Protein AF-A0ABD0R7Y8-F1 (afdb_monomer_lite)

Radius of gyration: 15.25 Å; chains: 1; bounding box: 31×23×39 Å

pLDDT: mean 92.14, std 7.52, range [54.91, 98.12]

Structure (mmCIF, N/CA/C/O backbone):
data_AF-A0ABD0R7Y8-F1
#
_entry.id   AF-A0ABD0R7Y8-F1
#
loop_
_atom_site.group_PDB
_atom_site.id
_atom_site.type_symbol
_atom_site.label_atom_id
_atom_site.label_alt_id
_atom_site.label_comp_id
_atom_site.label_asym_id
_atom_site.label_entity_id
_atom_site.label_seq_id
_atom_site.pdbx_PDB_ins_code
_atom_site.Cartn_x
_atom_site.Cartn_y
_atom_site.Cartn_z
_atom_site.occupancy
_atom_site.B_iso_or_equiv
_atom_site.auth_seq_id
_atom_site.auth_comp_id
_atom_site.auth_asym_id
_atom_site.auth_atom_id
_atom_site.pdbx_PDB_model_num
ATOM 1 N N . GLU A 1 1 ? -3.010 4.800 -9.237 1.00 89.88 1 GLU A N 1
ATOM 2 C CA . GLU A 1 1 ? -1.822 4.344 -9.992 1.00 89.88 1 GLU A CA 1
ATOM 3 C C . GLU A 1 1 ? -0.831 5.495 -10.091 1.00 89.88 1 GLU A C 1
ATOM 5 O O . GLU A 1 1 ? -1.256 6.641 -9.981 1.00 89.88 1 GLU A O 1
ATOM 10 N N . LEU A 1 2 ? 0.462 5.207 -10.241 1.00 91.31 2 LEU A N 1
ATOM 11 C CA . LEU A 1 2 ? 1.502 6.218 -10.463 1.00 91.31 2 LEU A CA 1
ATOM 12 C C . LEU A 1 2 ? 1.931 6.167 -11.928 1.00 91.31 2 LEU A C 1
ATOM 14 O O . LEU A 1 2 ? 2.007 5.076 -12.496 1.00 91.31 2 LEU A O 1
ATOM 18 N N . SER A 1 3 ? 2.211 7.316 -12.548 1.00 91.69 3 SER A N 1
ATOM 19 C CA . SER A 1 3 ? 2.630 7.313 -13.950 1.00 91.69 3 SER A CA 1
ATOM 20 C C . SER A 1 3 ? 4.051 6.766 -14.095 1.00 91.69 3 SER A C 1
ATOM 22 O O . SER A 1 3 ? 4.917 7.004 -13.249 1.00 91.69 3 SER A O 1
ATOM 24 N N . PHE A 1 4 ? 4.324 6.088 -15.215 1.00 90.69 4 PHE A N 1
ATOM 25 C CA . PHE A 1 4 ? 5.679 5.628 -15.536 1.00 90.69 4 PHE A CA 1
ATOM 26 C C . PHE A 1 4 ? 6.684 6.786 -15.525 1.00 90.69 4 PHE A C 1
ATOM 28 O O . PHE A 1 4 ? 7.766 6.655 -14.966 1.00 90.69 4 PHE A O 1
ATOM 35 N N . SER A 1 5 ? 6.307 7.945 -16.077 1.00 90.12 5 SER A N 1
ATOM 36 C CA . SER A 1 5 ? 7.179 9.120 -16.118 1.00 90.12 5 SER A CA 1
ATOM 37 C C . SER A 1 5 ? 7.584 9.606 -14.729 1.00 90.12 5 SER A C 1
ATOM 39 O O . SER A 1 5 ? 8.746 9.946 -14.545 1.00 90.12 5 SER A O 1
ATOM 41 N N . GLN A 1 6 ? 6.672 9.592 -13.751 1.00 89.62 6 GLN A N 1
ATOM 42 C CA . GLN A 1 6 ? 6.968 9.975 -12.370 1.00 89.62 6 GLN A CA 1
ATOM 43 C C . GLN A 1 6 ? 7.965 9.010 -11.722 1.00 89.62 6 GLN A C 1
ATOM 45 O O . GLN A 1 6 ? 8.900 9.454 -11.060 1.00 89.62 6 GLN A O 1
ATOM 50 N N . VAL A 1 7 ? 7.776 7.703 -11.923 1.00 90.44 7 VAL A N 1
ATOM 51 C CA . VAL A 1 7 ? 8.653 6.664 -11.362 1.00 90.44 7 VAL A CA 1
ATOM 52 C C . VAL A 1 7 ? 10.031 6.680 -12.034 1.00 90.44 7 VAL A C 1
ATOM 54 O O . VAL A 1 7 ? 11.045 6.566 -11.353 1.00 90.44 7 VAL A O 1
ATOM 57 N N . TRP A 1 8 ? 10.075 6.858 -13.356 1.00 89.50 8 TRP A N 1
ATOM 58 C CA . TRP A 1 8 ? 11.296 6.777 -14.157 1.00 89.50 8 TRP A CA 1
ATOM 59 C C . TRP A 1 8 ? 12.165 8.036 -14.089 1.00 89.50 8 TRP A C 1
ATOM 61 O O . TRP A 1 8 ? 13.388 7.935 -14.070 1.00 89.50 8 TRP A O 1
ATOM 71 N N . SER A 1 9 ? 11.566 9.234 -14.048 1.00 86.81 9 SER A N 1
ATOM 72 C CA . SER A 1 9 ? 12.323 10.493 -14.120 1.00 86.81 9 SER A CA 1
ATOM 73 C C . SER A 1 9 ? 13.162 10.785 -12.875 1.00 86.81 9 SER A C 1
ATOM 75 O O . SER A 1 9 ? 14.035 11.649 -12.929 1.00 86.81 9 SER A O 1
ATOM 77 N N . GLY A 1 10 ? 12.870 10.145 -11.736 1.00 77.94 10 GLY A N 1
ATOM 78 C CA . GLY A 1 10 ? 13.562 10.367 -10.459 1.00 77.94 10 GLY A CA 1
ATOM 79 C C . GLY A 1 10 ? 13.417 11.784 -9.881 1.00 77.94 10 GLY A C 1
ATOM 80 O O . GLY A 1 10 ? 14.001 12.092 -8.844 1.00 77.94 10 GLY A O 1
ATOM 81 N N . SER A 1 11 ? 12.633 12.658 -10.519 1.00 79.44 11 SER A N 1
ATOM 82 C CA . SER A 1 11 ? 12.473 14.062 -10.123 1.00 79.44 11 SER A CA 1
ATOM 83 C C . SER A 1 11 ? 11.605 14.240 -8.874 1.00 79.44 11 SER A C 1
ATOM 85 O O . SER A 1 11 ? 11.670 15.279 -8.216 1.00 79.44 11 SER A O 1
ATOM 87 N N . VAL A 1 12 ? 10.814 13.226 -8.508 1.00 79.25 12 VAL A N 1
ATOM 88 C CA . VAL A 1 12 ? 9.967 13.240 -7.313 1.00 79.25 12 VAL A CA 1
ATOM 89 C C . VAL A 1 12 ? 10.631 12.440 -6.199 1.00 79.25 12 VAL A C 1
ATOM 91 O O . VAL A 1 12 ? 10.640 11.214 -6.194 1.00 79.25 12 VAL A O 1
ATOM 94 N N . ARG A 1 13 ? 11.155 13.159 -5.204 1.00 77.62 13 ARG A N 1
ATOM 95 C CA . ARG A 1 13 ? 11.978 12.595 -4.121 1.00 77.62 13 ARG A CA 1
ATOM 96 C C . ARG A 1 13 ? 11.245 11.589 -3.217 1.00 77.62 13 ARG A C 1
ATOM 98 O O . ARG A 1 13 ? 11.901 10.792 -2.558 1.00 77.62 13 ARG A O 1
ATOM 105 N N . ARG A 1 14 ? 9.909 11.655 -3.136 1.00 84.81 14 ARG A N 1
ATOM 106 C CA . ARG A 1 14 ? 9.052 10.766 -2.323 1.00 84.81 14 ARG A CA 1
ATOM 107 C C . ARG A 1 14 ? 7.695 10.533 -2.991 1.00 84.81 14 ARG A C 1
ATOM 109 O O . ARG A 1 14 ? 6.709 11.193 -2.660 1.00 84.81 14 ARG A O 1
ATOM 116 N N . LEU A 1 15 ? 7.646 9.590 -3.926 1.00 91.00 15 LEU A N 1
ATOM 117 C CA . LEU A 1 15 ? 6.385 9.099 -4.481 1.00 91.00 15 LEU A CA 1
ATOM 118 C C . LEU A 1 15 ? 5.711 8.156 -3.488 1.00 91.00 15 LEU A C 1
ATOM 120 O O . LEU A 1 15 ? 6.328 7.208 -3.010 1.00 91.00 15 LEU A O 1
ATOM 124 N N . HIS A 1 16 ? 4.446 8.424 -3.180 1.00 92.31 16 HIS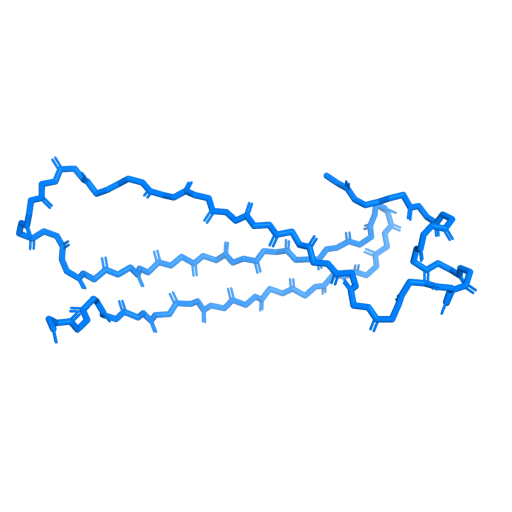 A N 1
ATOM 125 C CA . HIS A 1 16 ? 3.629 7.575 -2.323 1.00 92.31 16 HIS A CA 1
ATOM 126 C C . HIS A 1 16 ? 2.181 7.575 -2.812 1.00 92.31 16 HIS A C 1
ATOM 128 O O . HIS A 1 16 ? 1.740 8.492 -3.502 1.00 92.31 16 HIS A O 1
ATOM 134 N N . CYS A 1 17 ? 1.454 6.526 -2.445 1.00 92.56 17 CYS A N 1
ATOM 135 C CA . CYS A 1 17 ? 0.002 6.467 -2.525 1.00 92.56 17 CYS A CA 1
ATOM 136 C C . CYS A 1 17 ? -0.530 6.290 -1.105 1.00 92.56 17 CYS A C 1
ATOM 138 O O . CYS A 1 17 ? 0.078 5.573 -0.308 1.00 92.56 17 CYS A O 1
ATOM 140 N N . SER A 1 18 ? -1.663 6.917 -0.810 1.00 95.12 18 SER A N 1
ATOM 141 C CA . SER A 1 18 ? -2.334 6.784 0.481 1.00 95.12 18 SER A CA 1
ATOM 142 C C . SER A 1 18 ? -3.604 5.967 0.314 1.00 95.12 18 SER A C 1
ATOM 144 O O . SER A 1 18 ? -4.392 6.219 -0.597 1.00 95.12 18 SER A O 1
ATOM 146 N N . PHE A 1 19 ? -3.801 5.003 1.208 1.00 95.25 19 PHE A N 1
ATOM 147 C CA . PHE A 1 19 ? -5.031 4.227 1.306 1.00 95.25 19 PHE A CA 1
ATOM 148 C C . PHE A 1 19 ? -5.774 4.677 2.557 1.00 95.25 19 PHE A C 1
ATOM 150 O O . PHE A 1 19 ? -5.248 4.569 3.663 1.00 95.25 19 PHE A O 1
ATOM 157 N N . ALA A 1 20 ? -6.981 5.205 2.372 1.00 95.88 20 ALA A N 1
ATOM 158 C CA . ALA A 1 20 ? -7.895 5.485 3.467 1.00 95.88 20 ALA A CA 1
ATOM 159 C C . ALA A 1 20 ? -8.806 4.271 3.656 1.00 95.88 20 ALA A C 1
ATOM 161 O O . ALA A 1 20 ? -9.368 3.753 2.691 1.00 95.88 20 ALA A O 1
ATOM 162 N N . LEU A 1 21 ? -8.912 3.809 4.895 1.00 95.69 21 LEU A N 1
ATOM 163 C CA . LEU A 1 21 ? -9.708 2.654 5.289 1.00 95.69 21 LEU A CA 1
ATOM 164 C C . LEU A 1 21 ? -10.675 3.101 6.379 1.00 95.69 21 LEU A C 1
ATOM 166 O O . LEU A 1 21 ? -10.335 3.948 7.205 1.00 95.69 21 LEU A O 1
ATOM 170 N N . GLU A 1 22 ? -11.855 2.499 6.398 1.00 95.50 22 GLU A N 1
ATOM 171 C CA . GLU A 1 22 ? -12.838 2.700 7.452 1.00 95.50 22 GLU A CA 1
ATOM 172 C C . GLU A 1 22 ? -13.053 1.383 8.191 1.00 95.50 22 GLU A C 1
ATOM 174 O O . GLU A 1 22 ? -13.155 0.315 7.581 1.00 95.50 22 GLU A O 1
ATOM 179 N N . ARG A 1 23 ? -13.099 1.457 9.521 1.00 95.12 23 ARG A N 1
ATOM 180 C CA . ARG A 1 23 ? -13.454 0.311 10.355 1.00 95.12 23 ARG A CA 1
ATOM 181 C C . ARG A 1 23 ? -14.969 0.214 10.465 1.00 95.12 23 ARG A C 1
ATOM 183 O O . ARG A 1 23 ? -15.638 1.219 10.668 1.00 95.12 23 ARG A O 1
ATOM 190 N N . GLN A 1 24 ? -15.494 -1.007 10.403 1.00 95.44 24 GLN A N 1
ATOM 191 C CA . GLN A 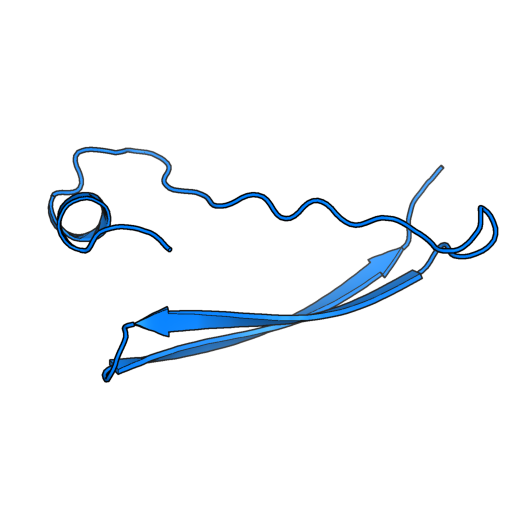1 24 ? -16.933 -1.258 10.524 1.00 95.44 24 GLN A CA 1
ATOM 192 C C . GLN A 1 24 ? -17.502 -0.802 11.881 1.00 95.44 24 GLN A C 1
ATOM 194 O O . GLN A 1 24 ? -18.654 -0.384 11.968 1.00 95.44 24 GLN A O 1
ATOM 199 N N . SER A 1 25 ? -16.706 -0.899 12.947 1.00 95.94 25 SER A N 1
ATOM 200 C CA . SER A 1 25 ? -17.070 -0.477 14.300 1.00 95.94 25 SER A CA 1
ATOM 201 C C . SER A 1 25 ? -15.826 -0.107 15.106 1.00 95.94 25 SER A C 1
ATOM 203 O O . SER A 1 25 ? -14.703 -0.449 14.738 1.00 95.94 25 SER A O 1
ATOM 205 N N . VAL A 1 26 ? -16.024 0.558 16.249 1.00 94.12 26 VAL A N 1
ATOM 206 C CA . VAL A 1 26 ? -14.933 0.960 17.156 1.00 94.12 26 VAL A CA 1
ATOM 207 C C . VAL A 1 26 ? -14.202 -0.241 17.767 1.00 94.12 26 VAL A C 1
ATOM 209 O O . VAL A 1 26 ? -13.024 -0.131 18.080 1.00 94.12 26 VAL A O 1
ATOM 212 N N . SER A 1 27 ? -14.871 -1.392 17.877 1.00 95.12 27 SER A N 1
ATOM 213 C CA . SER A 1 27 ? -14.283 -2.632 18.394 1.00 95.12 27 SER A CA 1
ATOM 2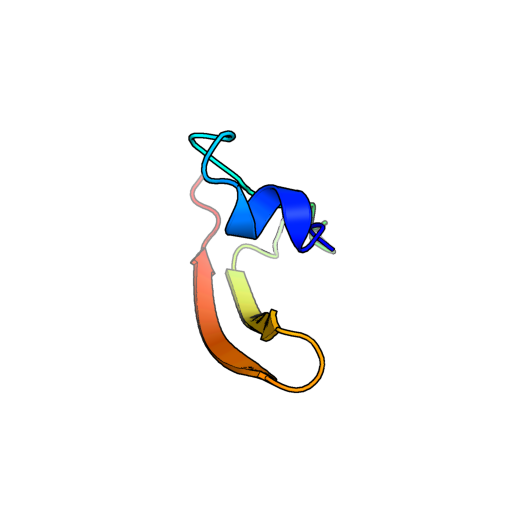14 C C . SER A 1 27 ? -13.293 -3.302 17.438 1.00 95.12 27 SER A C 1
ATOM 216 O O . SER A 1 27 ? -12.543 -4.177 17.862 1.00 95.12 27 SER A O 1
ATOM 218 N N . VAL A 1 28 ? -13.287 -2.932 16.153 1.00 96.00 28 VAL A N 1
ATOM 219 C CA . VAL A 1 28 ? -12.304 -3.446 15.195 1.00 96.00 28 VAL A CA 1
ATOM 220 C C . VAL A 1 28 ? -10.996 -2.681 15.389 1.00 96.00 28 VAL A C 1
ATOM 222 O O . VAL A 1 28 ? -10.871 -1.529 14.965 1.00 96.00 28 VAL A O 1
ATOM 225 N N . CYS A 1 29 ? -10.034 -3.342 16.033 1.00 96.06 29 CYS A N 1
ATOM 226 C CA . CYS A 1 29 ? -8.710 -2.791 16.333 1.00 96.06 29 CYS A CA 1
ATOM 227 C C . CYS A 1 29 ? -7.575 -3.475 15.562 1.00 96.06 29 CYS A C 1
ATOM 229 O O . CYS A 1 29 ? -6.429 -3.072 15.704 1.00 96.06 29 CYS A O 1
ATOM 231 N N . GLU A 1 30 ? -7.863 -4.481 14.740 1.00 96.44 30 GLU A N 1
ATOM 232 C CA . GLU A 1 30 ? -6.855 -5.219 13.977 1.00 96.44 30 GLU A CA 1
ATOM 233 C C . GLU A 1 30 ? -7.092 -5.052 12.474 1.00 96.44 30 GLU A C 1
ATOM 235 O O . GLU A 1 30 ? -8.223 -5.138 11.992 1.00 96.44 30 GLU A O 1
ATOM 240 N N . LEU A 1 31 ? -6.014 -4.835 11.723 1.00 95.88 31 LEU A N 1
ATOM 241 C CA . LEU A 1 31 ? -6.003 -4.821 10.267 1.00 95.88 31 LEU A CA 1
ATOM 242 C C . LEU A 1 31 ? -5.045 -5.903 9.769 1.00 95.88 31 LEU A C 1
ATOM 244 O O . LEU A 1 31 ? -3.834 -5.828 9.979 1.00 95.88 31 LEU A O 1
ATOM 248 N N . CYS A 1 32 ? -5.606 -6.874 9.052 1.00 97.06 32 CYS A N 1
ATOM 249 C CA . CYS A 1 32 ? -4.867 -7.859 8.276 1.00 97.06 32 CYS A CA 1
ATOM 250 C C . CYS A 1 32 ? -5.209 -7.684 6.794 1.00 97.06 32 CYS A C 1
ATOM 252 O O . CYS A 1 32 ? -6.363 -7.858 6.397 1.00 97.06 32 CYS A O 1
ATOM 254 N N . CYS A 1 33 ? -4.227 -7.364 5.954 1.00 96.75 33 CYS A N 1
ATOM 255 C CA . CYS A 1 33 ? -4.445 -7.255 4.514 1.00 96.75 33 CYS A CA 1
ATOM 256 C C . CYS A 1 33 ? -3.205 -7.621 3.691 1.00 96.75 33 CYS A C 1
ATOM 258 O O . CYS A 1 33 ? -2.102 -7.807 4.206 1.00 96.75 33 CYS A O 1
ATOM 260 N N . LYS A 1 34 ? -3.399 -7.746 2.375 1.00 97.94 34 LYS A N 1
ATOM 261 C CA . LYS A 1 34 ? -2.313 -7.899 1.404 1.00 97.94 34 LYS A CA 1
ATOM 262 C C . LYS A 1 34 ? -2.237 -6.644 0.549 1.00 97.94 34 LYS A C 1
ATOM 264 O O . LYS A 1 34 ? -3.205 -6.315 -0.134 1.00 97.94 34 LYS A O 1
ATOM 269 N N . LEU A 1 35 ? -1.087 -5.980 0.552 1.00 97.62 35 LEU A N 1
ATOM 270 C CA . LEU A 1 35 ? -0.797 -4.869 -0.348 1.00 97.62 35 LEU A CA 1
ATOM 271 C C . LEU A 1 35 ? 0.070 -5.376 -1.498 1.00 97.62 35 LEU A C 1
ATOM 273 O O . LEU A 1 35 ? 1.165 -5.884 -1.270 1.00 97.62 35 LEU A O 1
ATOM 277 N N . CYS A 1 36 ? -0.409 -5.235 -2.732 1.00 96.81 36 CYS A 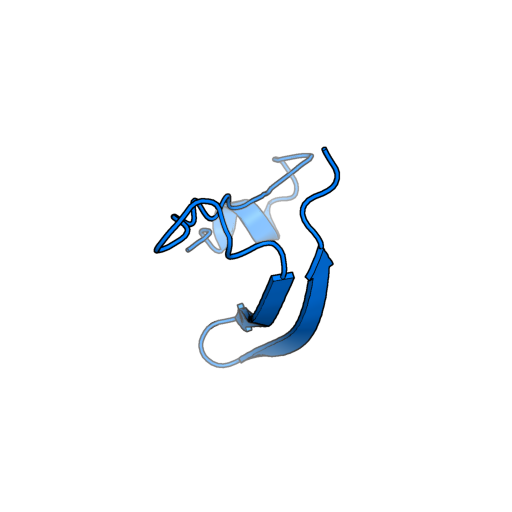N 1
ATOM 278 C CA . CYS A 1 36 ? 0.364 -5.565 -3.925 1.00 96.81 36 CYS A CA 1
ATOM 279 C C . CYS A 1 36 ? 0.852 -4.282 -4.600 1.00 96.81 36 CYS A C 1
ATOM 281 O O . CYS A 1 36 ? 0.052 -3.404 -4.923 1.00 96.81 36 CYS A O 1
ATOM 283 N N . VAL A 1 37 ? 2.160 -4.195 -4.828 1.00 96.69 37 VAL A N 1
ATOM 284 C CA . VAL A 1 37 ? 2.792 -3.132 -5.611 1.00 96.69 37 VAL A CA 1
ATOM 285 C C . VAL A 1 37 ? 3.388 -3.788 -6.842 1.00 96.69 37 VAL A C 1
ATOM 287 O O . VAL A 1 37 ? 4.240 -4.662 -6.716 1.00 96.69 37 VAL A O 1
ATOM 290 N N . ARG A 1 38 ? 2.915 -3.410 -8.029 1.00 95.94 38 ARG A N 1
ATOM 291 C CA . ARG A 1 38 ? 3.333 -4.038 -9.284 1.00 95.94 38 ARG A CA 1
ATOM 292 C C . ARG A 1 38 ? 3.434 -3.035 -10.416 1.00 95.94 38 ARG A C 1
ATOM 294 O O . ARG A 1 38 ? 2.661 -2.077 -10.471 1.00 95.94 38 ARG A O 1
ATOM 301 N N . GLN A 1 39 ? 4.332 -3.320 -11.347 1.00 95.06 39 GLN A N 1
ATOM 302 C CA . GLN A 1 39 ? 4.291 -2.739 -12.678 1.00 95.06 39 GLN A CA 1
ATOM 303 C C . GLN A 1 39 ? 3.233 -3.479 -13.512 1.00 95.06 39 GLN A C 1
ATOM 305 O O . GLN A 1 39 ? 3.038 -4.688 -13.374 1.00 95.06 39 GLN A O 1
ATOM 310 N N . VAL A 1 40 ? 2.499 -2.755 -14.358 1.00 93.44 40 VAL A N 1
ATOM 311 C CA . VAL A 1 40 ? 1.600 -3.391 -15.334 1.00 93.44 40 VAL A CA 1
ATOM 312 C C . VAL A 1 40 ? 2.453 -4.229 -16.289 1.00 93.44 40 VAL A C 1
ATOM 314 O O . VAL A 1 40 ? 3.440 -3.719 -16.807 1.00 93.44 40 VAL A O 1
ATOM 317 N N . GLU A 1 41 ? 2.095 -5.507 -16.457 1.00 92.88 41 GLU A N 1
ATOM 318 C CA . GLU A 1 41 ? 2.841 -6.488 -17.273 1.00 92.88 41 GLU A CA 1
ATOM 319 C C . GLU A 1 41 ? 4.311 -6.697 -16.856 1.00 92.88 41 GLU A C 1
ATOM 321 O O . GLU A 1 41 ? 5.133 -7.141 -17.652 1.00 92.88 41 GLU A O 1
ATOM 326 N N . GLY A 1 42 ? 4.653 -6.399 -15.601 1.00 93.38 42 GLY A N 1
ATOM 327 C CA . GLY A 1 42 ? 6.008 -6.559 -15.083 1.00 93.38 42 GLY A CA 1
ATOM 328 C C . GLY A 1 42 ? 6.046 -7.168 -13.689 1.00 93.38 42 GLY A C 1
ATOM 329 O O . GLY A 1 42 ? 5.101 -7.814 -13.231 1.00 93.38 42 GLY A O 1
ATOM 330 N N . GLU A 1 43 ? 7.164 -6.931 -13.013 1.00 96.12 43 GLU A N 1
ATOM 331 C CA . GLU A 1 43 ? 7.419 -7.443 -11.673 1.00 96.12 43 GLU A CA 1
ATOM 332 C C . GLU A 1 43 ? 6.493 -6.820 -10.622 1.00 96.12 43 GLU A C 1
ATOM 334 O O . GLU A 1 43 ? 5.986 -5.696 -10.753 1.00 96.12 43 GLU A O 1
ATOM 339 N N . GLY A 1 44 ? 6.299 -7.560 -9.534 1.00 96.25 44 GLY A N 1
ATOM 340 C CA . GLY A 1 44 ? 5.500 -7.112 -8.411 1.00 96.25 44 GLY A CA 1
ATOM 341 C C . GLY A 1 44 ? 5.945 -7.718 -7.093 1.00 96.25 44 GLY A C 1
ATOM 342 O O . GLY A 1 44 ? 6.592 -8.759 -7.030 1.00 96.25 44 GLY A O 1
ATOM 343 N N . GLN A 1 45 ? 5.551 -7.050 -6.020 1.00 97.69 45 GLN A N 1
ATOM 344 C CA . GLN A 1 45 ? 5.778 -7.484 -4.657 1.00 97.69 45 GLN A CA 1
ATOM 345 C C . GLN A 1 45 ? 4.456 -7.493 -3.899 1.00 97.69 45 GLN A C 1
ATOM 347 O O . GLN A 1 45 ? 3.584 -6.643 -4.105 1.00 97.69 45 GLN A O 1
ATOM 352 N N . ILE A 1 46 ? 4.309 -8.473 -3.011 1.00 97.94 46 ILE A N 1
ATOM 353 C CA . ILE A 1 46 ? 3.172 -8.576 -2.102 1.00 97.94 46 ILE A CA 1
ATOM 354 C C . ILE A 1 46 ? 3.690 -8.400 -0.681 1.00 97.94 46 ILE A C 1
ATOM 356 O O . ILE A 1 46 ? 4.574 -9.128 -0.233 1.00 97.94 46 ILE A O 1
ATOM 360 N N . PHE A 1 47 ? 3.095 -7.456 0.033 1.00 97.81 47 PHE A N 1
ATOM 361 C CA . PHE A 1 47 ? 3.319 -7.217 1.447 1.00 97.81 47 PHE A CA 1
ATOM 362 C C . PHE A 1 47 ? 2.131 -7.777 2.220 1.00 97.81 47 PHE A C 1
ATOM 364 O O . PHE A 1 47 ? 0.980 -7.462 1.914 1.00 97.81 47 PHE A O 1
ATOM 371 N N . GLN A 1 48 ? 2.405 -8.618 3.213 1.00 98.12 48 GLN A N 1
ATOM 372 C CA . GLN A 1 48 ? 1.398 -9.033 4.184 1.00 98.12 48 GLN A CA 1
ATOM 373 C C . GLN A 1 48 ? 1.454 -8.057 5.354 1.00 98.12 48 GLN A C 1
ATOM 375 O O . GLN A 1 48 ? 2.489 -7.932 6.004 1.00 98.12 48 GLN A O 1
ATOM 380 N N . ILE A 1 49 ? 0.365 -7.331 5.574 1.00 97.00 49 ILE A N 1
ATOM 381 C CA . ILE A 1 49 ? 0.274 -6.291 6.592 1.00 97.00 49 ILE A CA 1
ATOM 382 C C . ILE A 1 49 ? -0.583 -6.832 7.726 1.00 97.00 49 ILE A C 1
ATOM 384 O O . ILE A 1 49 ? -1.741 -7.178 7.507 1.00 97.00 49 ILE A O 1
ATOM 388 N N . TYR A 1 50 ? -0.001 -6.866 8.920 1.00 97.31 50 TYR A N 1
ATOM 389 C CA . TYR A 1 50 ? -0.686 -7.134 10.177 1.00 97.31 50 TYR A CA 1
ATOM 390 C C . TYR A 1 50 ? -0.369 -5.977 11.114 1.00 97.31 50 TYR A C 1
ATOM 392 O O . TYR A 1 50 ? 0.798 -5.706 11.399 1.00 97.31 50 TYR A O 1
ATOM 400 N N . THR A 1 51 ? -1.391 -5.253 11.546 1.00 95.88 51 THR A N 1
ATOM 401 C CA . THR A 1 51 ? -1.222 -4.121 12.451 1.00 95.88 51 THR A CA 1
ATOM 402 C C . THR A 1 51 ? -2.424 -3.995 13.370 1.00 95.88 51 THR A C 1
ATOM 404 O O . THR A 1 51 ? -3.538 -4.376 13.012 1.00 95.88 51 THR A O 1
ATOM 407 N N . THR A 1 52 ? -2.184 -3.463 14.559 1.00 95.69 52 THR A N 1
ATOM 408 C CA . THR A 1 52 ? -3.219 -3.123 15.527 1.00 95.69 52 THR A CA 1
ATOM 409 C C . THR A 1 52 ? -3.305 -1.608 15.643 1.00 95.69 52 THR A C 1
ATOM 411 O O . THR A 1 52 ? -2.278 -0.930 15.688 1.00 95.69 52 THR A O 1
ATOM 414 N N . LEU A 1 53 ? -4.514 -1.069 15.723 1.00 91.56 53 LEU A N 1
ATOM 415 C CA . LEU A 1 53 ? -4.747 0.314 16.115 1.00 91.56 53 LEU A CA 1
ATOM 416 C C . LEU A 1 53 ? -4.347 0.446 17.590 1.00 91.56 53 LEU A C 1
ATOM 418 O O . LEU A 1 53 ? -5.009 -0.116 18.459 1.00 91.56 53 LEU A O 1
ATOM 422 N N . SER A 1 54 ? -3.238 1.133 17.861 1.00 75.31 54 SER A N 1
ATOM 423 C CA . SER A 1 54 ? -2.920 1.594 19.212 1.00 75.31 54 SER A CA 1
ATOM 424 C C . SER A 1 54 ? -3.827 2.773 19.558 1.00 75.31 54 SER A C 1
ATOM 426 O O . SER A 1 54 ? -3.997 3.659 18.716 1.00 75.31 54 SER A O 1
ATOM 428 N N . GLU A 1 55 ? -4.384 2.786 20.768 1.00 54.91 55 GLU A N 1
ATOM 429 C CA . GLU A 1 55 ? -4.958 4.006 21.357 1.00 54.91 55 GLU A CA 1
ATOM 430 C C . GLU A 1 55 ? -3.876 5.051 21.65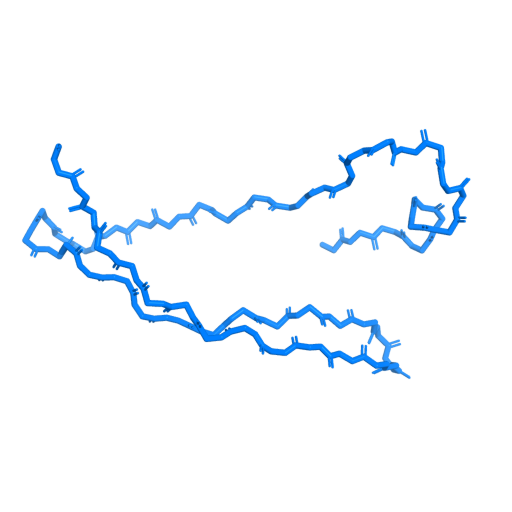9 1.00 54.91 55 GLU A C 1
ATOM 432 O O . GLU A 1 55 ? -2.742 4.649 22.019 1.00 54.91 55 GLU A O 1
#

InterPro domains:
  IPR033772 UPA domain [PF17217] (1-55)

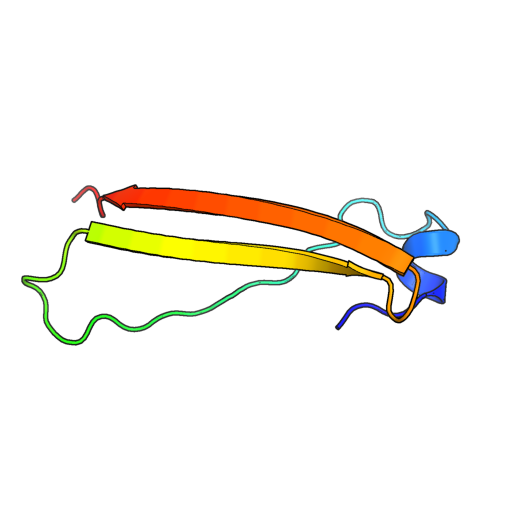Sequence (55 aa):
ELSFSQVWSGSVRRLHCSFALERQSVSVCELCCKLCVRQVEGEGQIFQIYTTLSE

Secondary structure (DSSP, 8-state):
---HHHHHS---TT---------SSTT--EEEEEEEEE-TTS-EEEEEEEEE---

Foldseek 3Di:
DDDPCVVPVCPDVDDDDDDDDDDPDPPPFWDWDWDKDDDDVGDIDIDTDIDGRDD

Organism: Cirrhinus mrigala (NCBI:txid683832)